Protein AF-A0A8J7I9W0-F1 (afdb_monomer)

pLDDT: mean 74.35, std 10.58, range [33.41, 88.06]

Sequence (113 aa):
MANLKSYLLTIDGINYALHLDSNVYEGIKDMVGLSDMPSPAPASLRQTSIAELEKNGLAHKISVGLATTQDGKITKRKTVMCPSTKPFKNMIGKQITSLYVKSASVKTHRNFV

Organism: NCBI:txid1725256

Secondary structure (DSSP, 8-state):
---EEEEEEEETTEEEEEEEEHHHHTTTGGGTTEEEPPSSPPTTEEE--HHHHHHTTSSEEEEEEEESSTTS---EEEEEEES-SGGGGGGTT-EETTEEEEEEEEE------

Foldseek 3Di:
DQPWFWWWDAFPNAIEIETHRCLQCVQCCVLQVIHHQDPVHDPRYDYDYLVVCVVVVQKWWKWWFWALDLPGDRPDIDIDIHRDPVSQVVQAQGDRNNIGGNDIDTPDDPDPD

Structure (mmCIF, N/CA/C/O backbone):
data_AF-A0A8J7I9W0-F1
#
_entry.id   AF-A0A8J7I9W0-F1
#
loop_
_atom_site.group_PDB
_atom_site.id
_atom_site.type_symbol
_atom_site.label_atom_id
_atom_site.label_alt_id
_atom_site.label_comp_id
_atom_site.label_asym_id
_atom_site.label_entity_id
_atom_site.label_seq_id
_atom_site.pdbx_PDB_ins_code
_atom_site.Cartn_x
_atom_site.Cartn_y
_atom_site.Cartn_z
_atom_site.occupancy
_atom_site.B_iso_or_equiv
_atom_site.auth_seq_id
_atom_site.auth_comp_id
_atom_site.auth_asym_id
_atom_site.auth_atom_id
_atom_site.pdbx_PDB_model_num
ATOM 1 N N . MET A 1 1 ? 6.294 -11.340 16.852 1.00 44.81 1 MET A N 1
ATOM 2 C CA . MET A 1 1 ? 6.853 -11.847 15.581 1.00 44.81 1 MET A CA 1
ATOM 3 C C . MET A 1 1 ? 6.195 -11.091 14.440 1.00 44.81 1 MET A C 1
ATOM 5 O O . MET A 1 1 ? 4.979 -11.165 14.327 1.00 44.81 1 MET A O 1
ATOM 9 N N . ALA A 1 2 ? 6.953 -10.305 13.672 1.00 53.88 2 ALA A N 1
ATOM 10 C CA . ALA A 1 2 ? 6.433 -9.657 12.467 1.00 53.88 2 ALA A CA 1
ATOM 11 C C . ALA A 1 2 ? 6.293 -10.729 11.379 1.00 53.88 2 ALA A C 1
ATOM 13 O O . ALA A 1 2 ? 7.279 -11.375 11.026 1.00 53.88 2 ALA A O 1
ATOM 14 N N . ASN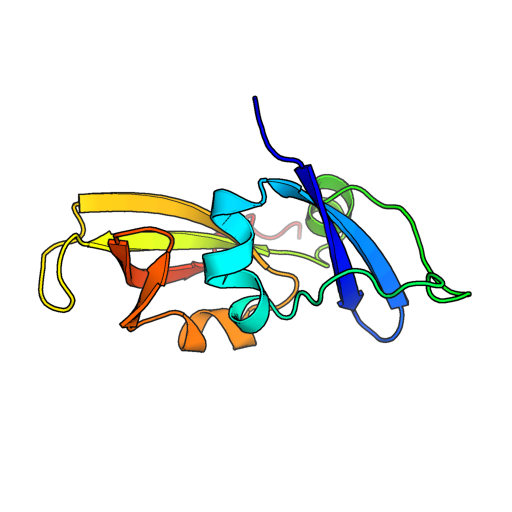 A 1 3 ? 5.072 -10.974 10.908 1.00 70.06 3 ASN A N 1
ATOM 15 C CA . ASN A 1 3 ? 4.815 -11.931 9.838 1.00 70.06 3 ASN A CA 1
ATOM 16 C C . ASN A 1 3 ? 5.148 -11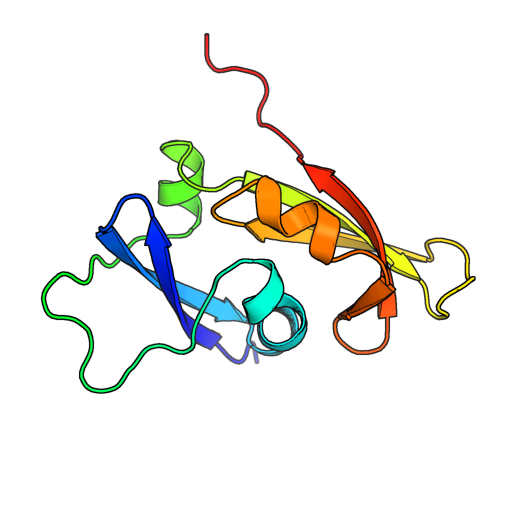.237 8.511 1.00 70.06 3 ASN A C 1
ATOM 18 O O . ASN A 1 3 ? 4.342 -10.477 7.984 1.00 70.06 3 ASN A O 1
ATOM 22 N N . LEU A 1 4 ? 6.386 -11.377 8.042 1.00 72.69 4 LEU A N 1
ATOM 23 C CA . LEU A 1 4 ? 6.855 -10.739 6.813 1.00 72.69 4 LEU A CA 1
ATOM 24 C C . LEU A 1 4 ? 6.357 -11.527 5.597 1.00 72.69 4 LEU A C 1
ATOM 26 O O . LEU A 1 4 ? 6.648 -12.712 5.460 1.00 72.69 4 LEU A O 1
ATOM 30 N N . LYS A 1 5 ? 5.639 -10.851 4.698 1.00 80.62 5 LYS A N 1
ATOM 31 C CA . LYS A 1 5 ? 5.176 -11.388 3.415 1.00 80.62 5 LYS A CA 1
ATOM 32 C C . LYS A 1 5 ? 5.805 -10.604 2.265 1.00 80.62 5 LYS A C 1
ATOM 34 O O . LYS A 1 5 ? 6.036 -9.399 2.376 1.00 80.62 5 LYS A O 1
ATOM 39 N N . SER A 1 6 ? 6.098 -11.300 1.173 1.00 81.38 6 SER A N 1
ATOM 40 C CA . SER A 1 6 ? 6.628 -10.708 -0.056 1.00 81.38 6 SER A CA 1
ATOM 41 C C . SER A 1 6 ? 5.485 -10.306 -0.980 1.00 81.38 6 SER A C 1
ATOM 43 O O . SER A 1 6 ? 4.668 -11.147 -1.357 1.00 81.38 6 SER A O 1
ATOM 45 N N . TYR A 1 7 ? 5.469 -9.045 -1.383 1.00 81.94 7 TYR A N 1
ATOM 46 C CA . TYR A 1 7 ? 4.525 -8.498 -2.346 1.00 81.94 7 TYR A CA 1
ATOM 47 C C . TYR A 1 7 ? 5.254 -8.082 -3.620 1.00 81.94 7 TYR A C 1
ATOM 49 O O . TYR A 1 7 ? 6.399 -7.622 -3.580 1.00 81.94 7 TYR A O 1
ATOM 57 N N . LEU A 1 8 ? 4.577 -8.252 -4.748 1.00 83.88 8 LEU A N 1
ATOM 58 C CA . LEU A 1 8 ? 4.988 -7.733 -6.037 1.00 83.88 8 LEU A CA 1
ATOM 59 C C . LEU A 1 8 ? 4.491 -6.296 -6.185 1.00 83.88 8 LEU A C 1
ATOM 61 O O . LEU A 1 8 ? 3.309 -6.004 -5.979 1.00 83.88 8 LEU A O 1
ATOM 65 N N . LEU A 1 9 ? 5.404 -5.423 -6.590 1.00 79.88 9 LEU A N 1
ATOM 66 C CA . LEU A 1 9 ? 5.124 -4.050 -6.950 1.00 79.88 9 LEU A CA 1
ATOM 67 C C . LEU A 1 9 ? 5.592 -3.773 -8.376 1.00 79.88 9 LEU A C 1
ATOM 69 O O . LEU A 1 9 ? 6.772 -3.933 -8.665 1.00 79.88 9 LEU A O 1
ATOM 73 N N . THR A 1 10 ? 4.706 -3.299 -9.246 1.00 78.00 10 THR A N 1
ATOM 74 C CA . THR A 1 10 ? 5.076 -2.925 -10.615 1.00 78.00 10 THR A CA 1
ATOM 75 C C . THR A 1 10 ? 5.058 -1.408 -10.766 1.00 78.00 10 THR A C 1
ATOM 77 O O . THR A 1 10 ? 4.008 -0.782 -10.623 1.00 78.00 10 THR A O 1
ATOM 80 N N . ILE A 1 11 ? 6.217 -0.813 -11.053 1.00 73.50 11 ILE A N 1
ATOM 81 C CA . ILE A 1 11 ? 6.372 0.626 -11.322 1.00 73.50 11 ILE A CA 1
ATOM 82 C C . ILE A 1 11 ? 7.007 0.768 -12.701 1.00 73.50 11 ILE A C 1
ATOM 84 O O . ILE A 1 11 ? 8.043 0.161 -12.957 1.00 73.50 11 ILE A O 1
ATOM 88 N N . ASP A 1 12 ? 6.366 1.524 -13.594 1.00 72.81 12 ASP A N 1
ATOM 89 C CA . ASP A 1 12 ? 6.850 1.797 -14.957 1.00 72.81 12 ASP A CA 1
ATOM 90 C C . ASP A 1 12 ? 7.268 0.534 -15.742 1.00 72.81 12 ASP A C 1
ATOM 92 O O . ASP A 1 12 ? 8.235 0.526 -16.499 1.00 72.81 12 ASP A O 1
ATOM 96 N N . GLY A 1 13 ? 6.540 -0.571 -15.538 1.00 73.31 13 GLY A N 1
ATOM 97 C CA . GLY A 1 13 ? 6.807 -1.863 -16.185 1.00 73.31 13 GLY A CA 1
ATOM 98 C C . GLY A 1 13 ? 7.943 -2.682 -15.558 1.00 73.31 13 GLY A C 1
ATOM 99 O O . GLY A 1 13 ? 8.217 -3.791 -16.017 1.00 73.31 13 GLY A O 1
ATOM 100 N N . ILE A 1 14 ? 8.578 -2.185 -14.494 1.00 77.12 14 ILE A N 1
ATOM 101 C CA . ILE A 1 14 ? 9.594 -2.903 -13.721 1.00 77.12 14 ILE A CA 1
ATOM 102 C C . ILE A 1 14 ? 8.940 -3.550 -12.500 1.00 77.12 14 ILE A C 1
ATOM 104 O O . ILE A 1 14 ? 8.210 -2.907 -11.746 1.00 77.12 14 ILE A O 1
ATOM 108 N N . ASN A 1 15 ? 9.227 -4.835 -12.301 1.00 82.50 15 ASN A N 1
ATOM 109 C CA . ASN A 1 15 ? 8.734 -5.6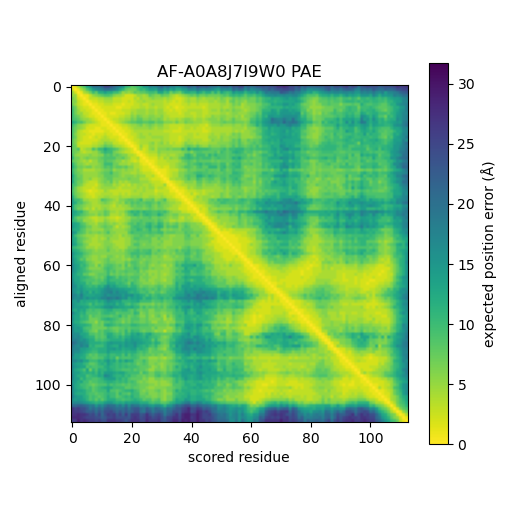24 -11.180 1.00 82.50 15 ASN A CA 1
ATOM 110 C C . ASN A 1 15 ? 9.700 -5.539 -9.995 1.00 82.50 15 ASN A C 1
ATOM 112 O O . ASN A 1 15 ? 10.887 -5.824 -10.141 1.00 82.50 15 ASN A O 1
ATOM 116 N N . TYR A 1 16 ? 9.181 -5.209 -8.817 1.00 80.50 16 TYR A N 1
ATOM 117 C CA . TYR A 1 16 ? 9.926 -5.076 -7.571 1.00 80.50 16 TYR A CA 1
ATOM 118 C C . TYR A 1 16 ? 9.377 -6.014 -6.496 1.00 80.50 16 TYR A C 1
ATOM 120 O O . TYR A 1 16 ? 8.164 -6.137 -6.325 1.00 80.50 16 TYR A O 1
ATOM 128 N N . ALA A 1 17 ? 10.273 -6.656 -5.747 1.00 81.00 17 ALA A N 1
ATOM 129 C CA . ALA A 1 17 ? 9.914 -7.427 -4.560 1.00 81.00 17 ALA A CA 1
ATOM 130 C C . ALA A 1 17 ? 9.944 -6.540 -3.314 1.00 81.00 17 ALA A C 1
ATOM 132 O O . ALA A 1 17 ? 10.976 -5.944 -3.011 1.00 81.00 17 ALA A O 1
ATOM 133 N N . LEU A 1 18 ? 8.838 -6.494 -2.570 1.00 77.56 18 LEU A N 1
ATOM 134 C CA . LEU A 1 18 ? 8.730 -5.775 -1.303 1.00 77.56 18 LEU A CA 1
ATOM 135 C C . LEU A 1 18 ? 8.381 -6.721 -0.156 1.00 77.56 18 LEU A C 1
ATOM 137 O O . LEU A 1 18 ? 7.314 -7.328 -0.144 1.00 77.56 18 LEU A O 1
ATOM 141 N N . HIS A 1 19 ? 9.259 -6.804 0.842 1.00 78.12 19 HIS A N 1
ATOM 142 C CA . HIS A 1 19 ? 9.044 -7.606 2.048 1.00 78.12 19 HIS A CA 1
ATOM 143 C C . HIS A 1 19 ? 8.458 -6.745 3.161 1.00 78.12 19 HIS A C 1
ATOM 145 O O . HIS A 1 19 ? 9.079 -5.774 3.597 1.00 78.12 19 HIS A O 1
ATOM 151 N N . LEU A 1 20 ? 7.244 -7.071 3.596 1.00 73.62 20 LEU A N 1
ATOM 152 C CA . LEU A 1 20 ? 6.434 -6.185 4.420 1.00 73.62 20 LEU A CA 1
ATOM 153 C C . LEU A 1 20 ? 5.608 -6.954 5.459 1.00 73.62 20 LEU A C 1
ATOM 155 O O . LEU A 1 20 ? 5.273 -8.116 5.256 1.00 73.62 20 LEU A O 1
ATOM 159 N N . ASP A 1 21 ? 5.250 -6.304 6.570 1.00 74.44 21 ASP A N 1
ATOM 160 C CA . ASP A 1 21 ? 4.422 -6.913 7.624 1.00 74.44 21 ASP A CA 1
ATOM 161 C C . ASP A 1 21 ? 2.997 -7.220 7.120 1.00 74.44 21 ASP A C 1
ATOM 163 O O . ASP A 1 21 ? 2.256 -6.325 6.698 1.00 74.44 21 ASP A O 1
ATOM 167 N N . SER A 1 22 ? 2.599 -8.490 7.181 1.00 72.69 22 SER A N 1
ATOM 168 C CA . SER A 1 22 ? 1.367 -9.006 6.585 1.00 72.69 22 SER A CA 1
ATOM 169 C C . SER A 1 22 ? 0.107 -8.363 7.158 1.00 72.69 22 SER A C 1
ATOM 171 O O . SER A 1 22 ? -0.836 -8.109 6.415 1.00 72.69 22 SER A O 1
ATOM 173 N N . ASN A 1 23 ? 0.084 -8.042 8.455 1.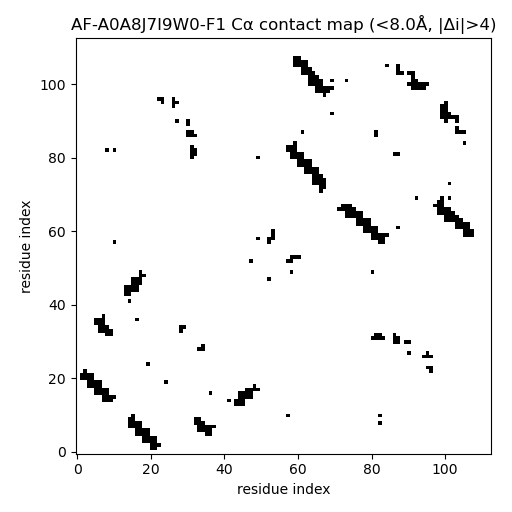00 72.19 23 ASN A N 1
ATOM 174 C CA . ASN A 1 23 ? -1.122 -7.544 9.126 1.00 72.19 23 ASN A CA 1
ATOM 175 C C . ASN A 1 23 ? -1.499 -6.144 8.648 1.00 72.19 23 ASN A C 1
ATOM 177 O O . ASN A 1 23 ? -2.666 -5.756 8.639 1.00 72.19 23 ASN A O 1
ATOM 181 N N . VAL A 1 24 ? -0.488 -5.354 8.292 1.00 67.12 24 VAL A N 1
ATOM 182 C CA . VAL A 1 24 ? -0.687 -4.009 7.763 1.00 67.12 24 VAL A CA 1
ATOM 183 C C . VAL A 1 24 ? -1.048 -4.066 6.293 1.00 67.12 24 VAL A C 1
ATOM 185 O O . VAL A 1 24 ? -1.933 -3.326 5.870 1.00 67.12 24 VAL A O 1
ATOM 188 N N . TYR A 1 25 ? -0.348 -4.914 5.541 1.00 71.06 25 TYR A N 1
ATOM 189 C CA . TYR A 1 25 ? -0.382 -4.877 4.090 1.00 71.06 25 TYR A CA 1
ATOM 190 C C . TYR A 1 25 ? -1.547 -5.636 3.473 1.00 71.06 25 TYR A C 1
ATOM 192 O O . TYR A 1 25 ? -2.102 -5.122 2.513 1.00 71.06 25 TYR A O 1
ATOM 200 N N . GLU A 1 26 ? -2.025 -6.741 4.045 1.00 72.38 26 GLU A N 1
ATOM 201 C CA . GLU A 1 26 ? -3.242 -7.412 3.545 1.00 72.38 26 GLU A CA 1
ATOM 202 C C . GLU A 1 26 ? -4.450 -6.460 3.514 1.00 72.38 26 GLU A C 1
ATOM 204 O O . GLU A 1 26 ? -5.220 -6.448 2.561 1.00 72.38 26 GLU A O 1
ATOM 209 N N . GLY A 1 27 ? -4.563 -5.579 4.514 1.00 69.19 27 GLY A N 1
ATOM 210 C CA . GLY A 1 27 ? -5.639 -4.591 4.586 1.00 69.19 27 GLY A CA 1
ATOM 211 C C . GLY A 1 27 ? -5.505 -3.418 3.614 1.00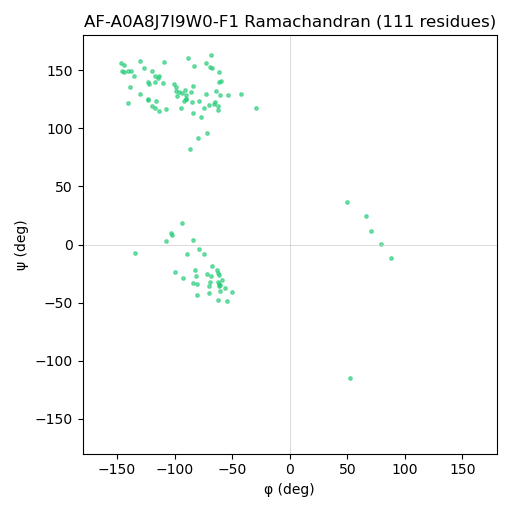 69.19 27 GLY A C 1
ATOM 212 O O . GLY A 1 27 ? -6.424 -2.613 3.546 1.00 69.19 27 GLY A O 1
ATOM 213 N N . ILE A 1 28 ? -4.384 -3.266 2.897 1.00 68.44 28 ILE A N 1
ATOM 214 C CA . ILE A 1 28 ? -4.163 -2.146 1.963 1.00 68.44 28 ILE A CA 1
ATOM 215 C C . ILE A 1 28 ? -3.594 -2.557 0.605 1.00 68.44 28 ILE A C 1
ATOM 217 O O . ILE A 1 28 ? -3.519 -1.687 -0.256 1.00 68.44 28 ILE A O 1
ATOM 221 N N . LYS A 1 29 ? -3.197 -3.820 0.389 1.00 73.56 29 LYS A N 1
ATOM 222 C CA . LYS A 1 29 ? -2.416 -4.260 -0.782 1.00 73.56 29 LYS A CA 1
ATOM 223 C C . LYS A 1 29 ? -3.082 -3.867 -2.098 1.00 73.56 29 LYS A C 1
ATOM 225 O O . LYS A 1 29 ? -2.466 -3.158 -2.889 1.00 73.56 29 LYS A O 1
ATOM 230 N N . ASP A 1 30 ? -4.379 -4.140 -2.236 1.00 68.88 30 ASP A N 1
ATOM 231 C CA . ASP A 1 30 ? -5.168 -3.776 -3.420 1.00 68.88 30 ASP A CA 1
ATOM 232 C C . ASP A 1 30 ? -5.235 -2.258 -3.622 1.00 68.88 30 ASP A C 1
ATOM 234 O O . ASP A 1 30 ? -5.300 -1.752 -4.740 1.00 68.88 30 ASP A O 1
ATOM 238 N N . MET A 1 31 ? -5.221 -1.505 -2.521 1.00 67.94 31 MET A N 1
ATOM 239 C CA . MET A 1 31 ? -5.306 -0.049 -2.544 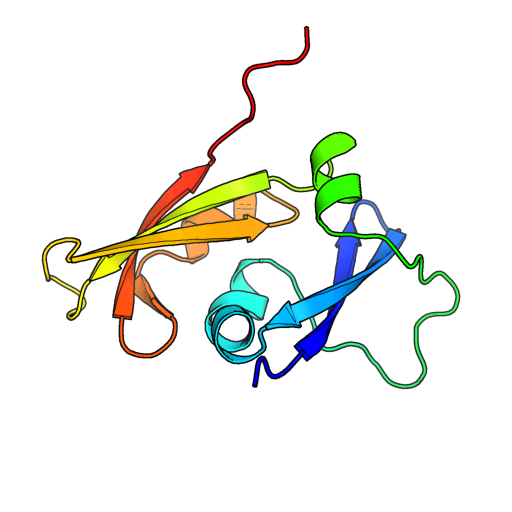1.00 67.94 31 MET A CA 1
ATOM 240 C C . MET A 1 31 ? -3.967 0.614 -2.811 1.00 67.94 31 MET A C 1
ATOM 242 O O . MET A 1 31 ? -3.963 1.767 -3.209 1.00 67.94 31 MET A O 1
ATOM 246 N N . VAL A 1 32 ? -2.848 -0.062 -2.559 1.00 68.69 32 VAL A N 1
ATOM 247 C CA . VAL A 1 32 ? -1.507 0.446 -2.869 1.00 68.69 32 VAL A CA 1
ATOM 248 C C . VAL A 1 32 ? -0.924 -0.205 -4.125 1.00 68.69 32 VAL A C 1
ATOM 250 O O . VAL A 1 32 ? 0.245 -0.002 -4.431 1.00 68.69 32 VAL A O 1
ATOM 253 N N . GLY A 1 33 ? -1.734 -0.960 -4.877 1.00 70.69 33 GLY A N 1
ATOM 254 C CA . GLY A 1 33 ? -1.307 -1.626 -6.110 1.00 70.69 33 GLY A CA 1
ATOM 255 C C . GLY A 1 33 ? -0.269 -2.726 -5.879 1.00 70.69 33 GLY A C 1
ATOM 256 O O . GLY A 1 33 ? 0.519 -3.022 -6.774 1.00 70.69 33 GLY A O 1
ATOM 257 N N . LEU A 1 34 ? -0.241 -3.299 -4.676 1.00 76.50 34 LEU A N 1
ATOM 258 C CA . LEU A 1 34 ? 0.592 -4.445 -4.347 1.00 76.50 34 LEU A CA 1
ATOM 259 C C . LEU A 1 34 ? -0.190 -5.724 -4.601 1.00 76.50 34 LEU A C 1
ATOM 261 O O . LEU A 1 34 ? -1.330 -5.867 -4.164 1.00 76.50 34 LEU A O 1
ATOM 265 N N . SER A 1 35 ? 0.456 -6.664 -5.273 1.00 79.12 35 SER A N 1
ATOM 266 C CA . SER A 1 35 ? -0.066 -8.015 -5.468 1.00 79.12 35 SER A CA 1
ATOM 267 C C . SER A 1 35 ? 0.747 -8.997 -4.639 1.00 79.12 35 SER A C 1
ATOM 269 O O . SER A 1 35 ? 1.895 -8.722 -4.290 1.00 79.12 35 SER A O 1
ATOM 271 N N . ASP A 1 36 ? 0.177 -10.150 -4.308 1.00 83.62 36 ASP A N 1
ATOM 272 C CA . ASP A 1 36 ? 0.978 -11.239 -3.751 1.00 83.62 36 ASP A CA 1
ATOM 273 C C . ASP A 1 36 ? 2.066 -11.642 -4.757 1.00 83.62 36 ASP A C 1
ATOM 275 O O . ASP A 1 36 ? 1.832 -11.634 -5.968 1.00 83.62 36 ASP A O 1
ATOM 279 N N . MET A 1 37 ? 3.273 -11.944 -4.269 1.00 84.88 37 MET A N 1
ATOM 280 C CA . MET A 1 37 ? 4.359 -12.376 -5.149 1.00 84.88 37 MET A CA 1
ATOM 281 C C . MET A 1 37 ? 3.959 -13.687 -5.847 1.00 84.88 37 MET A C 1
ATOM 283 O O . MET A 1 37 ? 3.725 -14.680 -5.150 1.00 84.88 37 MET A O 1
ATOM 287 N N . PRO A 1 38 ? 3.878 -13.726 -7.190 1.00 82.69 38 PRO A N 1
ATOM 288 C CA . PRO A 1 38 ? 3.545 -14.953 -7.897 1.00 82.69 38 PRO A CA 1
ATOM 289 C C . PRO A 1 38 ? 4.675 -15.982 -7.760 1.00 82.69 38 PRO A C 1
ATOM 291 O O . PRO A 1 38 ? 5.847 -15.632 -7.605 1.00 82.69 38 PRO A O 1
ATOM 294 N N . SER A 1 39 ? 4.307 -17.262 -7.832 1.00 83.00 39 SER A N 1
ATOM 295 C CA . SER A 1 39 ? 5.242 -18.386 -7.905 1.00 83.00 39 SER A CA 1
ATOM 296 C C . SER A 1 39 ? 5.028 -19.113 -9.239 1.00 83.00 39 SER A C 1
ATOM 298 O O . SER A 1 39 ? 3.924 -19.615 -9.457 1.00 83.00 39 SER A O 1
ATOM 300 N N . PRO A 1 40 ? 6.027 -19.168 -10.142 1.00 82.75 40 PRO A N 1
ATOM 301 C CA . PRO A 1 40 ? 7.385 -18.639 -9.994 1.00 82.75 40 PRO A CA 1
ATOM 302 C C . PRO A 1 40 ? 7.447 -17.103 -10.069 1.00 82.75 40 PRO A C 1
ATOM 304 O O . PRO A 1 40 ? 6.583 -16.452 -10.657 1.00 82.75 40 PRO A O 1
ATOM 307 N N . ALA A 1 41 ? 8.497 -16.530 -9.474 1.00 81.69 41 ALA A N 1
ATOM 308 C CA . ALA A 1 41 ? 8.742 -15.093 -9.518 1.00 81.69 41 ALA A CA 1
ATOM 309 C C . ALA A 1 41 ? 8.958 -14.601 -10.968 1.00 81.69 41 ALA A C 1
ATOM 311 O O . ALA A 1 41 ? 9.522 -15.339 -11.782 1.00 81.69 41 ALA A O 1
ATOM 312 N N . PRO A 1 42 ? 8.566 -13.357 -11.311 1.00 82.69 42 PRO A N 1
ATOM 313 C CA . PRO A 1 42 ? 8.770 -12.817 -12.653 1.00 82.69 42 PRO A CA 1
ATOM 314 C C . PRO A 1 42 ? 10.261 -12.750 -13.008 1.00 82.69 42 PRO A C 1
ATOM 316 O O . PRO A 1 42 ? 11.076 -12.335 -12.188 1.00 82.69 42 PRO A O 1
ATOM 319 N N . ALA A 1 43 ? 10.624 -13.076 -14.250 1.00 76.56 43 ALA A N 1
ATOM 320 C CA . ALA A 1 43 ? 12.026 -13.087 -14.686 1.00 76.56 43 ALA A CA 1
ATOM 321 C C . ALA A 1 43 ? 12.724 -11.710 -14.587 1.00 76.56 43 ALA A C 1
ATOM 323 O O . ALA A 1 43 ? 13.936 -11.638 -14.419 1.00 76.56 43 ALA A O 1
ATOM 324 N N . SER A 1 44 ? 11.965 -10.613 -14.662 1.00 79.75 44 SER A N 1
ATOM 325 C CA . SER A 1 44 ? 12.449 -9.228 -14.549 1.00 79.75 44 SER A CA 1
ATOM 326 C C . SER A 1 44 ? 12.380 -8.659 -13.124 1.00 79.75 44 SER A C 1
ATOM 328 O O . SER A 1 44 ? 12.393 -7.439 -12.944 1.00 79.75 44 SER A O 1
ATOM 330 N N . LEU A 1 45 ? 12.269 -9.521 -12.107 1.00 81.50 45 LEU A N 1
ATOM 331 C CA . LEU A 1 45 ? 12.118 -9.102 -10.718 1.00 81.50 45 LEU A CA 1
ATOM 332 C C . LEU A 1 45 ? 13.403 -8.468 -10.175 1.00 81.50 45 LEU A C 1
ATOM 334 O O . LEU A 1 45 ? 14.442 -9.116 -10.055 1.00 81.50 45 LEU A O 1
ATOM 338 N N . ARG A 1 46 ? 13.302 -7.207 -9.761 1.00 79.25 46 ARG A N 1
ATOM 339 C CA . ARG A 1 46 ? 14.331 -6.523 -8.983 1.00 79.25 46 ARG A CA 1
ATOM 340 C C . ARG A 1 46 ? 14.021 -6.646 -7.500 1.00 79.25 46 ARG A C 1
ATOM 342 O O . ARG A 1 46 ? 12.917 -6.348 -7.045 1.00 79.25 46 ARG A O 1
ATOM 349 N N . GLN A 1 47 ? 15.013 -7.055 -6.727 1.00 73.31 47 GLN A N 1
ATOM 350 C CA . GLN A 1 47 ? 14.945 -6.961 -5.276 1.00 73.31 47 GLN A CA 1
ATOM 351 C C . GLN A 1 47 ? 15.404 -5.561 -4.879 1.00 73.31 47 GLN A C 1
ATOM 353 O O . GLN A 1 47 ? 16.491 -5.133 -5.255 1.00 73.31 47 GLN A O 1
ATOM 358 N N . THR A 1 48 ? 14.557 -4.827 -4.169 1.00 70.62 48 THR A N 1
ATOM 359 C CA . THR A 1 48 ? 14.893 -3.497 -3.656 1.00 70.62 48 THR A CA 1
ATOM 360 C C . THR A 1 48 ? 14.191 -3.286 -2.329 1.00 70.62 48 THR A C 1
ATOM 362 O O . THR A 1 48 ? 13.166 -3.910 -2.040 1.00 70.62 48 THR A O 1
ATOM 365 N N . SER A 1 49 ? 14.736 -2.403 -1.503 1.00 69.44 49 SER A N 1
ATOM 366 C CA . SER A 1 49 ? 14.044 -2.001 -0.286 1.00 69.44 49 SER A CA 1
ATOM 367 C C . SER A 1 49 ? 13.026 -0.898 -0.577 1.00 69.44 49 SER A C 1
ATOM 369 O O . SER A 1 49 ? 13.189 -0.071 -1.474 1.00 69.44 49 SER A O 1
ATOM 371 N N . ILE A 1 50 ? 11.987 -0.810 0.252 1.00 70.00 50 ILE A N 1
ATOM 372 C CA . ILE A 1 50 ? 11.023 0.290 0.142 1.00 70.00 50 ILE A CA 1
ATOM 373 C C . ILE A 1 50 ? 11.664 1.667 0.383 1.00 70.00 50 ILE A C 1
ATOM 375 O O . ILE A 1 50 ? 11.177 2.672 -0.128 1.00 70.00 50 ILE A O 1
ATOM 379 N N . ALA A 1 51 ? 12.776 1.709 1.126 1.00 71.56 51 ALA A N 1
ATOM 380 C CA . ALA A 1 51 ? 13.556 2.919 1.368 1.00 71.56 51 ALA A CA 1
ATOM 381 C C . ALA A 1 51 ? 14.292 3.395 0.105 1.00 71.56 51 ALA A C 1
ATOM 383 O O . ALA A 1 51 ? 14.393 4.597 -0.134 1.00 71.56 51 ALA A O 1
ATOM 384 N N . GLU A 1 52 ? 14.772 2.472 -0.729 1.00 74.31 52 GLU A N 1
ATOM 385 C CA . GLU A 1 52 ? 15.378 2.805 -2.022 1.00 74.31 52 GLU A CA 1
ATOM 386 C C . GLU A 1 52 ? 14.336 3.310 -3.018 1.00 74.31 52 GLU A C 1
ATOM 388 O O . GLU A 1 52 ? 14.584 4.303 -3.700 1.00 74.31 52 GLU A O 1
ATOM 393 N N . LEU A 1 53 ? 13.156 2.686 -3.077 1.00 74.44 53 LEU A N 1
ATOM 394 C CA . LEU A 1 53 ? 12.058 3.186 -3.912 1.00 74.44 53 LEU A CA 1
ATOM 395 C C . LEU A 1 53 ? 11.634 4.595 -3.494 1.00 74.44 53 LEU A C 1
ATOM 397 O O . LEU A 1 53 ? 11.410 5.449 -4.348 1.00 74.44 53 LEU A O 1
ATOM 401 N N . GLU A 1 54 ? 11.582 4.863 -2.188 1.00 73.88 54 GLU A N 1
ATOM 402 C CA . GLU A 1 54 ? 11.314 6.204 -1.670 1.00 73.88 54 GLU A CA 1
ATOM 403 C C . GLU A 1 54 ? 12.397 7.210 -2.079 1.00 73.88 54 GLU A C 1
ATOM 405 O O . GLU A 1 54 ? 12.077 8.291 -2.573 1.00 73.88 54 GLU A O 1
ATOM 410 N N . LYS A 1 55 ? 13.677 6.855 -1.912 1.00 75.56 55 LYS A N 1
ATOM 411 C CA . LYS A 1 55 ? 14.810 7.725 -2.265 1.00 75.56 55 LYS A CA 1
ATOM 412 C C . LYS A 1 55 ? 14.828 8.080 -3.753 1.00 75.56 55 LYS A C 1
ATOM 414 O O . LYS A 1 55 ? 15.199 9.195 -4.104 1.00 75.56 55 LYS A O 1
ATOM 419 N N . ASN A 1 56 ? 14.410 7.150 -4.608 1.00 73.38 56 ASN A N 1
ATOM 420 C CA . ASN A 1 56 ? 14.321 7.352 -6.053 1.00 73.38 56 ASN A CA 1
ATOM 421 C C . ASN A 1 56 ? 13.009 8.028 -6.497 1.00 73.38 56 ASN A C 1
ATOM 423 O O . ASN A 1 56 ? 12.771 8.162 -7.692 1.00 73.38 56 ASN A O 1
ATOM 427 N N . GLY A 1 57 ? 12.139 8.435 -5.562 1.00 71.56 57 GLY A N 1
ATOM 428 C CA . GLY A 1 57 ? 10.857 9.072 -5.879 1.00 71.56 57 GLY A CA 1
ATOM 429 C C . GLY A 1 57 ? 9.815 8.131 -6.494 1.00 71.56 57 GLY A C 1
ATOM 430 O O . GLY A 1 57 ? 8.784 8.597 -6.967 1.00 71.56 57 GLY A O 1
ATOM 431 N N . LEU A 1 58 ? 10.063 6.819 -6.463 1.00 73.75 58 LEU A N 1
ATOM 432 C CA . LEU A 1 58 ? 9.204 5.772 -7.022 1.00 73.75 58 LEU A CA 1
ATOM 433 C C . LEU A 1 58 ? 8.157 5.258 -6.017 1.00 73.75 58 LEU A C 1
ATOM 435 O O . LEU A 1 58 ? 7.280 4.474 -6.370 1.00 73.75 58 LEU A O 1
ATOM 439 N N . ALA A 1 59 ? 8.252 5.669 -4.751 1.00 74.94 59 ALA A N 1
ATOM 440 C CA . ALA A 1 59 ? 7.259 5.398 -3.719 1.00 74.94 59 ALA A CA 1
ATOM 441 C C . ALA A 1 59 ? 7.051 6.617 -2.812 1.00 74.94 59 ALA A C 1
ATOM 443 O O . ALA A 1 59 ? 7.968 7.394 -2.549 1.00 74.94 59 ALA A O 1
ATOM 444 N N . HIS A 1 60 ? 5.836 6.760 -2.286 1.00 75.19 60 HIS A N 1
ATOM 445 C CA . HIS A 1 60 ? 5.423 7.872 -1.441 1.00 75.19 60 HIS A CA 1
ATOM 446 C C . HIS A 1 60 ? 4.903 7.391 -0.086 1.00 75.19 60 HIS A C 1
ATOM 448 O O . HIS A 1 60 ? 4.127 6.435 0.007 1.00 75.19 60 HIS A O 1
ATOM 454 N N . LYS A 1 61 ? 5.256 8.125 0.974 1.00 77.06 61 LYS A N 1
ATOM 455 C CA . LYS A 1 61 ? 4.628 7.988 2.291 1.00 77.06 61 LYS A CA 1
ATOM 456 C C . LYS A 1 61 ? 3.225 8.576 2.248 1.00 77.06 61 LYS A C 1
ATOM 458 O O . LYS A 1 61 ? 3.032 9.729 1.877 1.00 77.06 61 LYS A O 1
ATOM 463 N N . ILE A 1 62 ? 2.240 7.823 2.708 1.00 78.44 62 ILE A N 1
ATOM 464 C CA . ILE A 1 62 ? 0.869 8.279 2.910 1.00 78.44 62 ILE A CA 1
ATOM 465 C C . ILE A 1 62 ? 0.570 8.196 4.399 1.00 78.44 62 ILE A C 1
ATOM 467 O O . ILE A 1 62 ? 0.672 7.145 5.027 1.00 78.44 62 ILE A O 1
ATOM 471 N N . SER A 1 63 ? 0.182 9.323 4.978 1.00 81.19 63 SER A N 1
ATOM 472 C CA . SER A 1 63 ? -0.376 9.365 6.321 1.00 81.19 63 SER A CA 1
ATOM 473 C C . SER A 1 63 ? -1.864 9.049 6.240 1.00 81.19 63 SER A C 1
ATOM 475 O O . SER A 1 63 ? -2.632 9.866 5.732 1.00 81.19 63 SER A O 1
ATOM 477 N N . VAL A 1 64 ? -2.278 7.909 6.788 1.00 83.00 64 VAL A N 1
ATOM 478 C CA . VAL A 1 64 ? -3.688 7.531 6.922 1.00 83.00 64 VAL A CA 1
ATO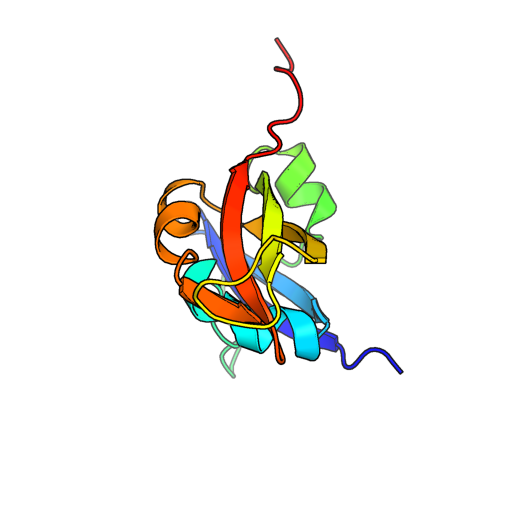M 479 C C . VAL A 1 64 ? -4.211 7.831 8.326 1.00 83.00 64 VAL A C 1
ATOM 481 O O . VAL A 1 64 ? -3.567 7.515 9.331 1.00 83.00 64 VAL A O 1
ATOM 484 N N . GLY A 1 65 ? -5.373 8.477 8.400 1.00 86.06 65 GLY A N 1
ATOM 485 C CA . GLY A 1 65 ? -6.159 8.652 9.616 1.00 86.06 65 GLY A CA 1
ATOM 486 C C . GLY A 1 65 ? -7.162 7.515 9.756 1.00 86.06 65 GLY A C 1
ATOM 487 O O . GLY A 1 65 ? -7.968 7.291 8.859 1.00 86.06 65 GLY A O 1
ATOM 488 N N . LEU A 1 66 ? -7.101 6.810 10.878 1.00 87.62 66 LEU A N 1
ATOM 489 C CA . LEU A 1 66 ? -7.883 5.625 11.198 1.00 87.62 66 LEU A CA 1
ATOM 490 C C . LEU A 1 66 ? -8.911 5.937 12.289 1.00 87.62 66 LEU A C 1
ATOM 492 O O . LEU A 1 66 ? -8.583 6.627 13.255 1.00 87.62 66 LEU A O 1
ATOM 496 N N . ALA A 1 67 ? -10.122 5.410 12.152 1.00 87.12 67 ALA A N 1
ATOM 497 C CA . ALA A 1 67 ? -11.226 5.534 13.099 1.00 87.12 67 ALA A CA 1
ATOM 498 C C . ALA A 1 67 ? -11.774 4.147 13.468 1.00 87.12 67 ALA A C 1
ATOM 500 O O . ALA A 1 67 ? -11.693 3.212 12.678 1.00 87.12 67 ALA A O 1
ATOM 501 N N . THR A 1 68 ? -12.335 3.994 14.667 1.00 85.81 68 THR A N 1
ATOM 502 C CA . THR A 1 68 ? -12.942 2.722 15.113 1.00 85.81 68 THR A CA 1
ATOM 503 C C . THR A 1 68 ? -14.259 2.411 14.408 1.00 85.81 68 THR A C 1
ATOM 505 O O . THR A 1 68 ? -14.624 1.250 14.265 1.00 85.81 68 THR A O 1
ATOM 508 N N . THR A 1 69 ? -14.960 3.437 13.935 1.00 83.00 69 THR A N 1
ATOM 509 C CA . THR A 1 69 ? -16.216 3.317 13.193 1.00 83.00 69 THR A CA 1
ATOM 510 C C . THR A 1 69 ? -16.145 4.132 11.908 1.00 83.00 69 THR A C 1
ATOM 512 O O . THR A 1 69 ? -15.356 5.075 11.803 1.00 83.00 69 THR A O 1
ATOM 515 N N . GLN A 1 70 ? -16.982 3.780 10.931 1.00 75.31 70 GLN A N 1
ATOM 516 C CA . GLN A 1 70 ? -17.011 4.431 9.621 1.00 75.31 70 GLN A CA 1
ATOM 517 C C . GLN A 1 70 ? -17.296 5.936 9.712 1.00 75.31 70 GLN A C 1
ATOM 519 O O . GLN A 1 70 ? -16.746 6.684 8.910 1.00 75.31 70 GLN A O 1
ATOM 524 N N . ASP A 1 71 ? -18.057 6.383 10.718 1.00 80.00 71 ASP A N 1
ATOM 525 C CA . ASP A 1 71 ? -18.377 7.797 10.989 1.00 80.00 71 ASP A CA 1
ATOM 526 C C . ASP A 1 71 ? -17.669 8.382 12.213 1.00 80.00 71 ASP A C 1
ATOM 528 O O . ASP A 1 71 ? -17.850 9.549 12.561 1.00 80.00 71 ASP A O 1
ATOM 532 N N . GLY A 1 72 ? -16.813 7.590 12.852 1.00 81.31 72 GLY A N 1
ATOM 533 C CA . GLY A 1 72 ? -16.066 8.000 14.029 1.00 81.31 72 GLY A CA 1
ATOM 534 C C . GLY A 1 72 ? -15.011 9.062 13.730 1.00 81.31 72 GLY A C 1
ATOM 535 O O . GLY A 1 72 ? -14.567 9.267 12.595 1.00 81.31 72 GLY A O 1
ATOM 536 N N . LYS A 1 73 ? -14.555 9.723 14.796 1.00 88.00 73 LYS A N 1
ATOM 537 C CA . LYS A 1 73 ? -13.380 10.600 14.742 1.00 88.00 73 LYS A CA 1
ATOM 538 C C . LYS A 1 73 ? -12.116 9.762 14.531 1.00 88.00 73 LYS A C 1
ATOM 540 O O . LYS A 1 73 ? -12.049 8.607 14.942 1.00 88.00 73 LYS A O 1
ATOM 545 N N . ILE A 1 74 ? -11.095 10.362 13.919 1.00 88.06 74 ILE A N 1
ATOM 546 C CA . ILE A 1 74 ? -9.780 9.727 13.764 1.00 88.06 74 ILE A CA 1
ATOM 547 C C . ILE A 1 74 ? -9.196 9.469 15.159 1.00 88.06 74 ILE A C 1
ATOM 549 O O . ILE A 1 74 ? -8.909 10.411 15.893 1.00 88.06 74 ILE A O 1
ATOM 553 N N . THR A 1 75 ? -9.006 8.199 15.504 1.00 85.94 75 THR A N 1
ATOM 554 C CA . THR A 1 75 ? -8.445 7.740 16.783 1.00 85.94 75 THR A CA 1
ATOM 555 C C . THR A 1 75 ? -6.968 7.383 16.674 1.00 85.94 75 THR A C 1
ATOM 557 O O . THR A 1 75 ? -6.245 7.420 17.668 1.00 85.94 75 THR A O 1
ATOM 560 N N . LYS A 1 76 ? -6.486 7.048 15.472 1.00 86.44 76 LYS A N 1
ATOM 561 C CA . LYS A 1 76 ? -5.095 6.647 15.242 1.00 86.44 76 LYS A CA 1
ATOM 562 C C . LYS A 1 76 ? -4.601 7.156 13.897 1.00 86.44 76 LYS A C 1
ATOM 564 O O . LYS A 1 76 ? -5.362 7.244 12.943 1.00 86.44 76 LYS A O 1
ATOM 569 N N . ARG A 1 77 ? -3.311 7.468 13.788 1.00 84.38 77 ARG A N 1
ATOM 570 C CA . ARG A 1 77 ? -2.656 7.729 12.498 1.00 84.38 77 ARG A CA 1
ATOM 571 C C . ARG A 1 77 ? -1.623 6.653 12.218 1.00 84.38 77 ARG A C 1
ATOM 573 O O . ARG A 1 77 ? -0.955 6.178 13.134 1.00 84.38 77 ARG A O 1
ATOM 580 N N . LYS A 1 78 ? -1.495 6.271 10.954 1.00 79.19 78 LYS A N 1
ATOM 581 C CA . LYS A 1 78 ? -0.498 5.306 10.491 1.00 79.19 78 LYS A CA 1
ATOM 582 C C . LYS A 1 78 ? 0.143 5.830 9.216 1.00 79.19 78 LYS A C 1
ATOM 584 O O . LYS A 1 78 ? -0.521 6.481 8.418 1.00 79.19 78 LYS A O 1
ATOM 589 N N . THR A 1 79 ? 1.426 5.561 9.033 1.00 76.81 79 THR A N 1
ATOM 590 C CA . THR A 1 79 ? 2.099 5.834 7.762 1.00 76.81 79 THR A CA 1
ATOM 591 C C . THR A 1 79 ? 2.138 4.538 6.967 1.00 76.81 79 THR A C 1
ATOM 593 O O . THR A 1 79 ? 2.565 3.512 7.494 1.00 76.81 79 THR A O 1
ATOM 596 N N . VAL A 1 80 ? 1.671 4.585 5.726 1.00 75.12 80 VAL A N 1
ATOM 597 C CA . VAL A 1 80 ? 1.738 3.486 4.758 1.00 75.12 80 VAL A CA 1
ATOM 598 C C . VAL A 1 80 ? 2.535 3.953 3.546 1.00 75.12 80 VAL A C 1
ATOM 600 O O . VAL A 1 80 ? 2.545 5.143 3.242 1.00 75.12 80 VAL A O 1
ATOM 603 N N . MET A 1 81 ? 3.229 3.043 2.878 1.00 70.69 81 MET 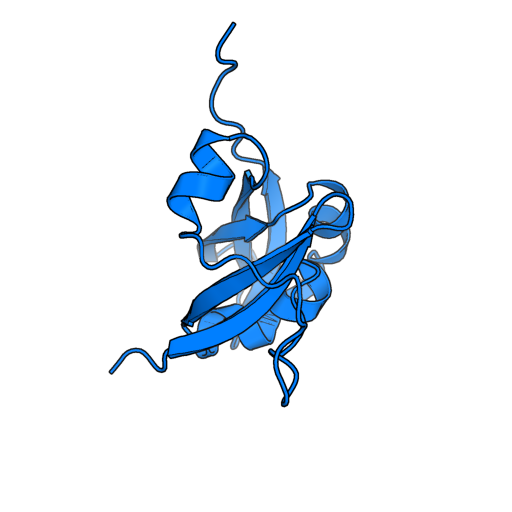A N 1
ATOM 604 C CA . MET A 1 81 ? 3.985 3.351 1.665 1.00 70.69 81 MET A CA 1
ATOM 605 C C . MET A 1 81 ? 3.179 2.922 0.445 1.00 70.69 81 MET A C 1
ATOM 607 O O . MET A 1 81 ? 2.580 1.847 0.460 1.00 70.69 81 MET A O 1
ATOM 611 N N . CYS A 1 82 ? 3.165 3.749 -0.597 1.00 71.25 82 CYS A N 1
ATOM 612 C CA . CYS A 1 82 ? 2.470 3.451 -1.842 1.00 71.25 82 CYS A CA 1
ATOM 613 C C . CYS A 1 82 ? 3.314 3.882 -3.051 1.00 71.25 82 CYS A C 1
ATOM 615 O O . CYS A 1 82 ? 3.836 4.995 -3.039 1.00 71.25 82 CYS A O 1
ATOM 617 N N . PRO A 1 83 ? 3.428 3.059 -4.104 1.00 69.06 83 PRO A N 1
ATOM 618 C CA . PRO A 1 83 ? 4.136 3.402 -5.345 1.00 69.06 83 PRO A CA 1
ATOM 619 C C . PRO A 1 83 ? 3.526 4.569 -6.122 1.00 69.06 83 PRO A C 1
ATOM 621 O O . PRO A 1 83 ? 4.177 5.187 -6.951 1.00 69.06 83 PRO A O 1
ATOM 624 N N . SER A 1 84 ? 2.245 4.861 -5.900 1.00 65.06 84 SER A N 1
ATOM 625 C CA . SER A 1 84 ? 1.526 5.887 -6.641 1.00 65.06 84 SER A CA 1
ATOM 626 C C . SER A 1 84 ? 0.655 6.697 -5.700 1.00 65.06 84 SER A C 1
ATOM 628 O O . SER A 1 84 ? 0.149 6.206 -4.692 1.00 65.06 84 SER A O 1
ATOM 630 N N . THR A 1 85 ? 0.443 7.963 -6.028 1.00 63.91 85 THR A N 1
ATOM 631 C CA . THR A 1 85 ? -0.508 8.789 -5.289 1.00 63.91 85 THR A CA 1
ATOM 632 C C . THR A 1 85 ? -1.944 8.515 -5.748 1.00 63.91 85 THR A C 1
ATOM 634 O O . THR A 1 85 ? -2.847 8.463 -4.929 1.00 63.91 85 THR A O 1
ATOM 637 N N . LYS A 1 86 ? -2.212 8.209 -7.019 1.00 64.19 86 LYS A N 1
ATOM 638 C CA . LYS A 1 86 ? -3.595 7.964 -7.495 1.00 64.19 86 LYS A CA 1
ATOM 639 C C . LYS A 1 86 ? -4.403 6.952 -6.647 1.00 64.19 86 LYS A C 1
ATOM 641 O O . LYS A 1 86 ? -5.563 7.244 -6.352 1.00 64.19 86 LYS A O 1
ATOM 646 N N . PRO A 1 87 ? -3.819 5.835 -6.176 1.00 61.34 87 PRO A N 1
ATOM 647 C CA . PRO A 1 87 ? -4.512 4.860 -5.344 1.00 61.34 87 PRO A CA 1
ATOM 648 C C . PRO A 1 87 ? -4.897 5.356 -3.933 1.00 61.34 87 PRO A C 1
ATOM 650 O O . PRO A 1 87 ? -5.821 4.802 -3.338 1.00 61.34 87 PRO A O 1
ATOM 653 N N . PHE A 1 88 ? -4.290 6.435 -3.399 1.00 66.06 88 PHE A N 1
ATOM 654 C CA . PHE A 1 88 ? -4.558 6.900 -2.022 1.00 66.06 88 PHE A CA 1
ATOM 655 C C . PHE A 1 88 ? -6.020 7.306 -1.795 1.00 66.06 88 PHE A C 1
ATOM 657 O O . PHE A 1 88 ? -6.551 7.121 -0.699 1.00 66.06 88 PHE A O 1
ATOM 664 N N . LYS A 1 89 ? -6.689 7.862 -2.815 1.00 62.50 89 LYS A N 1
ATOM 665 C CA . LYS A 1 89 ? -8.091 8.306 -2.702 1.00 62.50 89 LYS A CA 1
ATOM 666 C C . LYS A 1 89 ? -9.053 7.130 -2.545 1.00 62.50 89 LYS A C 1
ATOM 668 O O . LYS A 1 89 ? -10.073 7.273 -1.881 1.00 62.50 89 LYS A O 1
ATOM 673 N N . ASN A 1 90 ? -8.683 5.962 -3.068 1.00 71.06 90 ASN A N 1
ATOM 674 C CA . ASN A 1 90 ? -9.484 4.740 -2.999 1.00 71.06 90 ASN A CA 1
ATOM 675 C C . ASN A 1 90 ? -9.385 4.033 -1.634 1.00 71.06 90 ASN A C 1
ATOM 677 O O . ASN A 1 90 ? -10.056 3.022 -1.421 1.00 71.06 90 ASN A O 1
ATOM 681 N N . MET A 1 91 ? -8.552 4.545 -0.717 1.00 71.81 91 MET A N 1
ATOM 682 C CA . MET A 1 91 ? -8.399 3.996 0.633 1.00 71.81 91 MET A CA 1
ATOM 683 C C . MET A 1 91 ? -9.495 4.460 1.595 1.00 71.81 91 MET A C 1
ATOM 685 O O . MET A 1 91 ? -9.782 3.760 2.561 1.00 71.81 91 MET A O 1
ATOM 689 N N . ILE A 1 92 ? -10.092 5.635 1.368 1.00 80.75 92 ILE A N 1
ATOM 690 C CA . ILE A 1 92 ? -11.076 6.217 2.290 1.00 80.75 92 ILE A CA 1
ATOM 691 C C . ILE A 1 92 ? -12.317 5.314 2.365 1.00 80.75 92 ILE A C 1
ATOM 693 O O . ILE A 1 92 ? -12.846 4.878 1.348 1.00 80.75 92 ILE A O 1
ATOM 697 N N . GLY A 1 93 ? -12.772 5.029 3.585 1.00 76.31 93 GLY A N 1
ATOM 698 C CA . GLY A 1 93 ? -13.895 4.140 3.883 1.00 76.31 93 GLY A CA 1
ATOM 699 C C . GLY A 1 93 ? -13.514 2.666 4.030 1.00 76.31 93 GLY A C 1
ATOM 700 O O . GLY A 1 93 ? -14.324 1.890 4.530 1.00 76.31 93 GLY A O 1
ATOM 701 N N . LYS A 1 94 ? -12.291 2.267 3.661 1.00 78.88 94 LYS A N 1
ATOM 702 C CA . LYS A 1 94 ? -11.840 0.873 3.778 1.00 78.88 94 LYS A CA 1
ATOM 703 C C . LYS A 1 94 ? -11.219 0.577 5.143 1.00 78.88 94 LYS A C 1
ATOM 705 O O . LYS A 1 94 ? -10.815 1.493 5.857 1.00 78.88 94 LYS A O 1
ATOM 710 N N . GLN A 1 95 ? -11.147 -0.699 5.516 1.00 76.62 95 GLN A N 1
ATOM 711 C CA . GLN A 1 95 ? -10.619 -1.128 6.812 1.00 76.62 95 GLN A CA 1
ATOM 712 C C . GLN A 1 95 ? -9.162 -1.590 6.731 1.00 76.62 95 GLN A C 1
ATOM 714 O O . GLN A 1 95 ? -8.789 -2.368 5.860 1.00 76.62 95 GLN A O 1
ATOM 719 N N . ILE A 1 96 ? -8.355 -1.143 7.692 1.00 75.12 96 ILE A N 1
ATOM 720 C CA . ILE A 1 96 ? -7.034 -1.686 8.009 1.00 75.12 96 ILE A CA 1
ATOM 721 C C . ILE A 1 96 ? -7.155 -2.312 9.392 1.00 75.12 96 ILE A C 1
ATOM 723 O O . ILE A 1 96 ? -7.390 -1.600 10.369 1.00 75.12 96 ILE A O 1
ATOM 727 N N . THR A 1 97 ? -6.990 -3.633 9.461 1.00 74.62 97 THR A N 1
ATOM 728 C CA . THR A 1 97 ? -7.317 -4.434 10.648 1.00 74.62 97 THR A CA 1
ATOM 729 C C . THR A 1 97 ? -8.757 -4.167 11.109 1.00 74.62 97 THR A C 1
ATOM 731 O O . THR A 1 97 ? -9.685 -4.464 10.369 1.00 74.62 97 THR A O 1
ATOM 734 N N . SER A 1 98 ? -8.967 -3.585 12.289 1.00 78.56 98 SER A N 1
ATOM 735 C CA . SER A 1 98 ? -10.288 -3.259 12.843 1.00 78.56 98 SER A CA 1
ATOM 736 C C . SER A 1 98 ? -10.661 -1.777 12.717 1.00 78.56 98 SER A C 1
ATOM 738 O O . SER A 1 98 ? -11.654 -1.347 13.301 1.00 78.56 98 SER A O 1
ATOM 740 N N . LEU A 1 99 ? -9.865 -0.972 12.000 1.00 83.12 99 LEU A N 1
ATOM 741 C CA . LEU A 1 99 ? -10.059 0.477 11.903 1.00 83.12 99 LEU A CA 1
ATOM 742 C C . LEU A 1 99 ? -10.351 0.922 10.468 1.00 83.12 99 LEU A C 1
ATOM 744 O O . LEU A 1 99 ? -9.696 0.486 9.527 1.00 83.12 99 LEU A O 1
ATOM 748 N N . TYR A 1 100 ? -11.275 1.862 10.309 1.00 84.25 100 TYR A N 1
ATOM 749 C CA . TYR A 1 100 ? -11.637 2.481 9.037 1.00 84.25 100 TYR A CA 1
ATOM 750 C C . TYR A 1 100 ? -10.697 3.632 8.682 1.00 84.25 100 TYR A C 1
ATOM 752 O O . TYR A 1 100 ? -10.403 4.485 9.519 1.00 84.25 100 TYR A O 1
ATOM 760 N N . VAL A 1 101 ? -10.267 3.716 7.427 1.00 84.62 101 VAL A N 1
ATOM 761 C CA . VAL A 1 101 ? -9.498 4.843 6.893 1.00 84.62 101 VAL A CA 1
ATOM 762 C C . VAL A 1 101 ? -10.447 6.012 6.627 1.00 84.62 101 VAL A C 1
ATOM 764 O O . VAL A 1 101 ? -11.248 5.979 5.699 1.00 84.62 101 VAL A O 1
ATOM 767 N N . LYS A 1 102 ? -10.357 7.077 7.423 1.00 86.88 102 LYS A N 1
ATOM 768 C CA . LYS A 1 102 ? -11.148 8.310 7.246 1.00 86.88 102 LYS A CA 1
ATOM 769 C C . LYS A 1 102 ? -10.435 9.364 6.408 1.00 86.88 102 LYS A C 1
ATOM 771 O O . LYS A 1 102 ? -11.083 10.188 5.773 1.00 86.88 102 LYS A O 1
ATOM 776 N N . SER A 1 103 ? -9.109 9.369 6.427 1.00 85.25 103 SER A N 1
ATOM 777 C CA . SER A 1 103 ? -8.310 10.303 5.640 1.00 85.25 103 SER A CA 1
ATOM 778 C C . SER A 1 103 ? -7.027 9.643 5.169 1.00 85.25 103 SER A C 1
ATOM 780 O O . SER A 1 103 ? -6.484 8.768 5.839 1.00 85.25 103 SER A O 1
ATOM 782 N N . ALA A 1 104 ? -6.539 10.075 4.014 1.00 79.62 104 ALA A N 1
ATOM 783 C CA . ALA A 1 104 ? -5.254 9.677 3.467 1.00 79.62 104 ALA A CA 1
ATOM 784 C C . ALA A 1 104 ? -4.615 10.917 2.843 1.00 79.62 104 ALA A C 1
ATOM 786 O O . ALA A 1 104 ? -5.213 11.556 1.979 1.00 79.62 104 ALA A O 1
ATOM 787 N N . SER A 1 105 ? -3.422 11.284 3.302 1.00 79.94 105 SER A N 1
ATOM 788 C CA . SER A 1 105 ? -2.681 12.423 2.763 1.00 79.94 105 SER A CA 1
ATOM 789 C C . SER A 1 105 ? -1.255 12.009 2.444 1.00 79.94 105 SER A C 1
ATOM 791 O O . SER A 1 105 ? -0.564 11.448 3.299 1.00 79.94 105 SER A O 1
ATOM 793 N N . VAL A 1 106 ? -0.795 12.319 1.236 1.00 76.19 106 VAL A N 1
ATOM 794 C CA . VAL A 1 106 ? 0.595 12.080 0.847 1.00 76.19 106 VAL A CA 1
ATOM 795 C C . VAL A 1 106 ? 1.495 12.968 1.705 1.00 76.19 106 VAL A C 1
ATOM 797 O O . VAL A 1 106 ? 1.341 14.187 1.732 1.00 76.19 106 VAL A O 1
ATOM 800 N N . LYS A 1 107 ? 2.424 12.353 2.432 1.00 71.88 107 LYS A N 1
ATOM 801 C CA . LYS A 1 107 ? 3.586 13.033 2.993 1.00 71.88 107 LYS A CA 1
ATOM 802 C C . LYS A 1 107 ? 4.647 13.021 1.905 1.00 71.88 107 LYS A C 1
ATOM 804 O O . LYS A 1 107 ? 5.492 12.132 1.864 1.00 71.88 107 LYS A O 1
ATOM 809 N N . THR A 1 108 ? 4.560 13.969 0.981 1.00 56.56 108 THR A N 1
ATOM 810 C CA . THR A 1 108 ? 5.680 14.232 0.084 1.00 56.56 108 THR A CA 1
ATOM 811 C C . THR A 1 108 ? 6.866 14.644 0.948 1.00 56.56 108 THR A C 1
ATOM 813 O O . THR A 1 108 ? 6.748 15.516 1.815 1.00 56.56 108 THR A O 1
ATOM 816 N N . HIS A 1 109 ? 8.017 14.001 0.747 1.00 49.84 109 HIS A N 1
ATOM 817 C CA . HIS A 1 109 ? 9.268 14.656 1.096 1.00 49.84 109 HIS A CA 1
ATOM 818 C C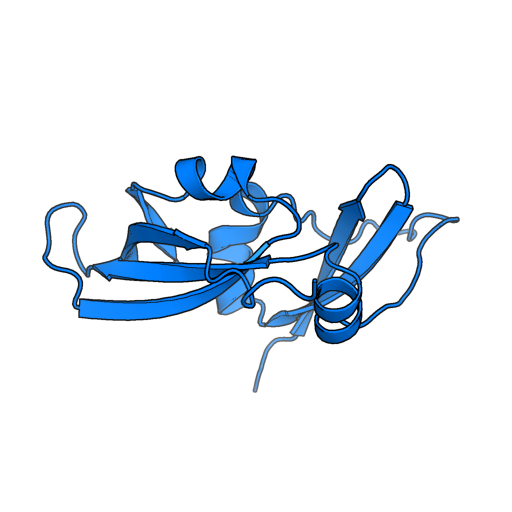 . HIS A 1 109 ? 9.248 16.011 0.380 1.00 49.84 109 HIS A C 1
ATOM 820 O O . HIS A 1 109 ? 8.912 16.074 -0.804 1.00 49.84 109 HIS A O 1
ATOM 826 N N . ARG A 1 110 ? 9.503 17.097 1.121 1.00 42.47 110 ARG A N 1
ATOM 827 C CA . ARG A 1 110 ? 9.771 18.411 0.526 1.00 42.47 110 ARG A CA 1
ATOM 828 C C . ARG A 1 110 ? 10.696 18.195 -0.669 1.00 42.47 110 ARG A C 1
ATOM 830 O O . ARG A 1 110 ? 11.683 17.481 -0.513 1.00 42.47 110 ARG A O 1
ATOM 837 N N . ASN A 1 111 ? 10.317 18.771 -1.809 1.00 33.41 111 ASN A N 1
ATOM 838 C CA . ASN A 1 111 ? 11.077 18.794 -3.053 1.00 33.41 111 ASN A CA 1
ATOM 839 C C . ASN A 1 111 ? 12.583 18.748 -2.771 1.00 33.41 111 ASN A C 1
ATOM 841 O O . ASN A 1 111 ? 13.116 19.679 -2.166 1.00 33.41 111 ASN A O 1
ATOM 845 N N . PHE A 1 112 ? 13.259 17.694 -3.223 1.00 34.47 112 PHE A N 1
ATOM 846 C CA . PHE A 1 112 ? 14.624 17.896 -3.680 1.00 34.47 112 PHE A CA 1
ATOM 847 C C . PHE A 1 112 ? 14.477 18.651 -5.002 1.00 34.47 112 PHE A C 1
ATOM 849 O O . PHE A 1 112 ? 14.097 18.067 -6.015 1.00 34.47 112 PHE A O 1
ATOM 856 N N . VAL A 1 113 ? 14.589 19.978 -4.900 1.00 35.50 113 VAL A N 1
ATOM 857 C CA . VAL A 1 113 ? 14.984 20.843 -6.016 1.00 35.50 113 VAL A CA 1
ATOM 858 C C . VAL A 1 113 ? 16.434 20.518 -6.342 1.00 35.50 113 VAL A C 1
ATOM 860 O O . VAL A 1 113 ? 17.200 20.333 -5.366 1.00 35.50 113 VAL A O 1
#

Radius of gyration: 14.48 Å; Cα contacts (8 Å, |Δi|>4): 214; chains: 1; bounding box: 34×40×33 Å

Mean predicted aligned error: 8.7 Å

Solvent-accessible surface area (backbone atoms only — not comparable to full-atom values): 6478 Å² total; per-residue (Å²): 132,82,56,70,39,59,26,31,36,72,55,98,88,41,38,32,44,39,80,40,50,40,73,65,40,71,43,40,24,79,41,44,62,36,40,75,54,59,88,76,68,64,93,72,56,40,83,53,53,73,66,55,35,36,76,70,69,53,29,42,44,28,43,32,30,25,8,77,39,92,86,48,66,72,76,46,76,47,79,46,76,23,60,53,71,81,38,47,73,72,39,52,76,40,49,46,76,80,24,21,23,75,40,64,43,76,52,70,74,76,78,87,122

Nearest PDB structures (foldseek):
  4fip-assembly1_A  TM=6.108E-01  e=4.974E+00  Saccharomyces cerevisiae S288C
  7bdj-assembly1_B  TM=4.268E-01  e=1.725E+00  Homo sapiens
  8ro0-assembly1_B  TM=4.653E-01  e=2.668E+00  Caenorhabditis elegans
  4fjc-assembly1_E  TM=5.254E-01  e=5.996E+00  Saccharomyces cerevisiae S288C
  7bdk-assembly1_B  TM=4.676E-01  e=4.673E+00  Homo sapiens